Protein AF-A0A0N0H1S2-F1 (afdb_monomer_lite)

Foldseek 3Di:
DVVVVVVVVVVVVVVVVVVVVVVLVVLLVVLVVLLVVCVVPPDPDPVSVVVNVVSVVVCVVSVD

Radius of gyration: 18.66 Å; chains: 1; bounding box: 45×15×50 Å

Structure (mmCIF, N/CA/C/O backbone):
data_AF-A0A0N0H1S2-F1
#
_entry.id   AF-A0A0N0H1S2-F1
#
loop_
_atom_site.group_PDB
_atom_site.id
_atom_site.type_symbol
_atom_site.label_atom_id
_atom_site.label_alt_id
_atom_site.label_comp_id
_atom_site.label_asym_id
_atom_site.label_entity_id
_atom_site.label_seq_id
_atom_site.pdbx_PDB_ins_code
_atom_site.Cartn_x
_atom_site.Cartn_y
_atom_site.Cartn_z
_atom_site.occupancy
_atom_site.B_iso_or_equiv
_atom_site.auth_seq_id
_atom_site.auth_comp_id
_atom_site.auth_asym_id
_atom_site.auth_atom_id
_atom_site.pdbx_PDB_model_num
ATOM 1 N N . ILE A 1 1 ? 26.646 -2.463 -34.395 1.00 67.19 1 ILE A N 1
ATOM 2 C CA . ILE A 1 1 ? 25.352 -1.737 -34.331 1.00 67.19 1 ILE A CA 1
ATOM 3 C C . ILE A 1 1 ? 24.250 -2.628 -33.744 1.00 67.19 1 ILE A C 1
ATOM 5 O O . ILE A 1 1 ? 23.764 -2.298 -32.673 1.00 67.19 1 ILE A O 1
ATOM 9 N N . LEU A 1 2 ? 23.932 -3.790 -34.338 1.00 71.62 2 LEU A N 1
ATOM 10 C CA . LEU A 1 2 ? 22.926 -4.738 -33.805 1.00 71.62 2 LEU A CA 1
ATOM 11 C C . LEU A 1 2 ? 23.192 -5.208 -32.360 1.00 71.62 2 LEU A C 1
ATOM 13 O O . LEU A 1 2 ? 22.302 -5.137 -31.521 1.00 71.62 2 LEU A O 1
ATOM 17 N N . VAL A 1 3 ? 24.428 -5.617 -32.042 1.00 76.56 3 VAL A N 1
ATOM 18 C CA . VAL A 1 3 ? 24.812 -6.061 -30.682 1.00 76.56 3 VAL A CA 1
ATOM 19 C C . VAL A 1 3 ? 24.641 -4.943 -29.647 1.00 76.56 3 VAL A C 1
ATOM 21 O O . VAL A 1 3 ? 24.170 -5.178 -28.541 1.00 76.56 3 VAL A O 1
ATOM 24 N N . SER A 1 4 ? 24.972 -3.708 -30.025 1.00 74.81 4 SER A N 1
ATOM 25 C CA . SER A 1 4 ? 24.839 -2.523 -29.173 1.00 74.81 4 SER A CA 1
ATOM 26 C C . SER A 1 4 ? 23.369 -2.202 -28.873 1.00 74.81 4 SER A C 1
ATOM 28 O O . SER A 1 4 ? 23.034 -1.885 -27.736 1.00 74.81 4 SER A O 1
ATOM 30 N N . MET A 1 5 ? 22.484 -2.341 -29.867 1.00 74.81 5 MET A N 1
ATOM 31 C CA . MET A 1 5 ? 21.037 -2.149 -29.701 1.00 74.81 5 MET A CA 1
ATOM 32 C C . MET A 1 5 ? 20.412 -3.231 -28.811 1.00 74.81 5 MET A C 1
ATOM 34 O O . MET A 1 5 ? 19.626 -2.912 -27.922 1.00 74.81 5 MET A O 1
ATOM 38 N N . LEU A 1 6 ? 20.805 -4.496 -28.996 1.00 76.12 6 LEU A N 1
ATOM 39 C CA . LEU A 1 6 ? 20.372 -5.612 -28.146 1.00 76.12 6 LEU A CA 1
ATOM 40 C C . LEU A 1 6 ? 20.815 -5.424 -26.687 1.00 76.12 6 LEU A C 1
ATOM 42 O O . LEU A 1 6 ? 20.027 -5.656 -25.772 1.00 76.12 6 LEU A O 1
ATOM 46 N N . ALA A 1 7 ? 22.044 -4.949 -26.464 1.00 76.31 7 ALA A N 1
ATOM 47 C CA . ALA A 1 7 ? 22.554 -4.665 -25.125 1.00 76.31 7 ALA A CA 1
ATOM 48 C C . ALA A 1 7 ? 21.783 -3.528 -24.431 1.00 76.31 7 ALA A C 1
ATOM 50 O O . ALA A 1 7 ? 21.424 -3.659 -23.261 1.00 76.31 7 ALA A O 1
ATOM 51 N N . MET A 1 8 ? 21.476 -2.437 -25.145 1.00 75.25 8 MET A N 1
ATOM 52 C CA . MET A 1 8 ? 20.677 -1.331 -24.598 1.00 75.25 8 MET A CA 1
ATOM 53 C C . MET A 1 8 ? 19.243 -1.763 -24.271 1.00 75.25 8 MET A C 1
ATOM 55 O O . MET A 1 8 ? 18.739 -1.435 -23.198 1.00 75.25 8 MET A O 1
ATOM 59 N N . ALA A 1 9 ? 18.602 -2.539 -25.151 1.00 77.44 9 ALA A N 1
ATOM 60 C CA . ALA A 1 9 ? 17.259 -3.063 -24.908 1.00 77.44 9 ALA A CA 1
ATOM 61 C C . ALA A 1 9 ? 17.226 -4.010 -23.695 1.00 77.44 9 ALA A C 1
ATOM 63 O O . ALA A 1 9 ? 16.360 -3.876 -22.832 1.00 77.44 9 ALA A O 1
ATOM 64 N N . GLY A 1 10 ? 18.203 -4.916 -23.577 1.00 77.88 10 GLY A N 1
ATOM 65 C CA . GLY A 1 10 ? 18.318 -5.816 -22.427 1.00 77.88 10 GLY A CA 1
ATOM 66 C C . GLY A 1 10 ? 18.537 -5.070 -21.108 1.00 77.88 10 GLY A C 1
ATOM 67 O O . GLY A 1 10 ? 17.886 -5.374 -20.108 1.00 77.88 10 GLY A O 1
ATOM 68 N N . ALA A 1 11 ? 19.395 -4.046 -21.106 1.00 76.38 11 ALA A N 1
ATOM 69 C CA . ALA A 1 11 ? 19.613 -3.204 -19.932 1.00 76.38 11 ALA A CA 1
ATOM 70 C C . ALA A 1 11 ? 18.342 -2.442 -19.519 1.00 76.38 11 ALA A C 1
ATOM 72 O O . ALA A 1 11 ? 18.024 -2.393 -18.331 1.00 76.38 11 ALA A O 1
ATOM 73 N N . ALA A 1 12 ? 17.586 -1.903 -20.480 1.00 75.25 12 ALA A N 1
ATOM 74 C CA . ALA A 1 12 ? 16.329 -1.209 -20.206 1.00 75.25 12 ALA A CA 1
ATOM 75 C C . ALA A 1 12 ? 15.288 -2.131 -19.549 1.00 75.25 12 ALA A C 1
ATOM 77 O O . ALA A 1 12 ? 14.657 -1.738 -18.570 1.00 75.25 12 ALA A O 1
ATOM 78 N N . VAL A 1 13 ? 15.160 -3.375 -20.026 1.00 81.75 13 VAL A N 1
ATOM 79 C CA . VAL A 1 13 ? 14.250 -4.372 -19.436 1.00 81.75 13 VAL A CA 1
ATOM 80 C C . VAL A 1 13 ? 14.653 -4.716 -18.000 1.00 81.75 13 VAL A C 1
ATOM 82 O O . VAL A 1 13 ? 13.795 -4.762 -17.124 1.00 81.75 13 VAL A O 1
A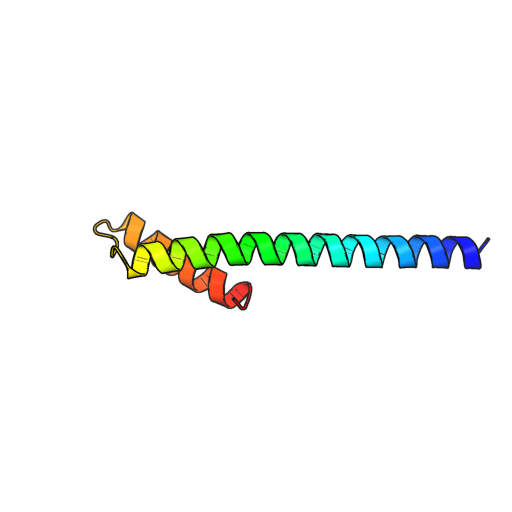TOM 85 N N . LEU A 1 14 ? 15.948 -4.899 -17.725 1.00 78.88 14 LEU A N 1
ATOM 86 C CA . LEU A 1 14 ? 16.435 -5.202 -16.372 1.00 78.88 14 LEU A CA 1
ATOM 87 C C . LEU A 1 14 ? 16.211 -4.047 -15.387 1.00 78.88 14 LEU A C 1
ATOM 89 O O . LEU A 1 14 ? 15.888 -4.279 -14.223 1.00 78.88 14 LEU A O 1
ATOM 93 N N . ILE A 1 15 ? 16.394 -2.805 -15.837 1.00 80.19 15 ILE A N 1
ATOM 94 C CA . ILE A 1 15 ? 16.132 -1.616 -15.017 1.00 80.19 15 ILE A CA 1
ATOM 95 C C . ILE A 1 15 ? 14.632 -1.493 -14.738 1.00 80.19 15 ILE A C 1
ATOM 97 O O . ILE A 1 15 ? 14.249 -1.257 -13.594 1.00 80.19 15 ILE A O 1
ATOM 101 N N . ALA A 1 16 ? 13.791 -1.701 -15.755 1.00 80.25 16 ALA A N 1
ATOM 102 C CA . ALA A 1 16 ? 12.342 -1.676 -15.602 1.00 80.25 16 ALA A CA 1
ATOM 103 C C . ALA A 1 16 ? 11.844 -2.776 -14.649 1.00 80.25 16 ALA A C 1
ATOM 105 O O . ALA A 1 16 ? 11.027 -2.485 -13.782 1.00 80.25 16 ALA A O 1
ATOM 106 N N . ASP A 1 17 ? 12.376 -4.000 -14.741 1.00 82.88 17 ASP A N 1
ATOM 107 C CA . ASP A 1 17 ? 12.045 -5.105 -13.828 1.00 82.88 17 ASP A CA 1
ATOM 108 C C . ASP A 1 17 ? 12.456 -4.790 -12.383 1.00 82.88 17 ASP A C 1
ATOM 110 O O . ASP A 1 17 ? 11.666 -4.976 -11.459 1.0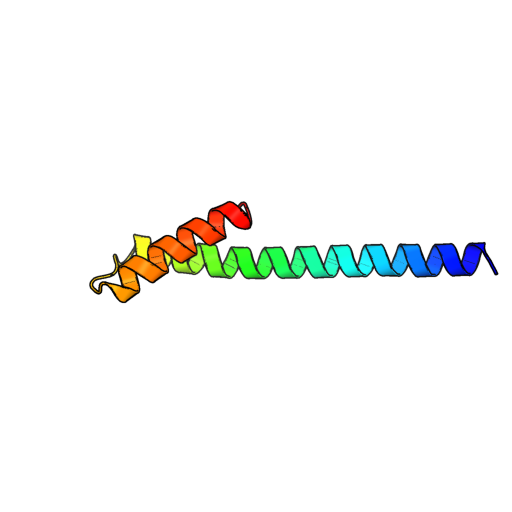0 82.88 17 ASP A O 1
ATOM 114 N N . ARG A 1 18 ? 13.656 -4.231 -12.164 1.00 84.94 18 ARG A N 1
ATOM 115 C CA . ARG A 1 18 ? 14.074 -3.794 -10.820 1.00 84.94 18 ARG A CA 1
ATOM 116 C C . ARG A 1 18 ? 13.166 -2.706 -10.260 1.00 84.94 18 ARG A C 1
ATOM 118 O O . ARG A 1 18 ? 12.718 -2.827 -9.124 1.00 84.94 18 ARG A O 1
ATOM 125 N N . ALA A 1 19 ? 12.875 -1.676 -11.051 1.00 83.88 19 ALA A N 1
ATOM 126 C CA . ALA A 1 19 ? 11.995 -0.590 -10.634 1.00 83.88 19 ALA A CA 1
ATOM 127 C C . ALA A 1 19 ? 10.570 -1.093 -10.341 1.00 83.88 19 ALA A C 1
ATOM 129 O O . ALA A 1 19 ? 9.954 -0.660 -9.367 1.00 83.88 19 ALA A O 1
ATOM 130 N N . ALA A 1 20 ? 10.068 -2.041 -11.138 1.00 83.31 20 ALA A N 1
ATOM 131 C CA . ALA A 1 20 ? 8.778 -2.682 -10.912 1.00 83.31 20 ALA A CA 1
ATOM 132 C C . ALA A 1 20 ? 8.759 -3.452 -9.585 1.00 83.31 20 ALA A C 1
ATOM 134 O O . ALA A 1 20 ? 7.860 -3.232 -8.777 1.00 83.31 20 ALA A O 1
ATOM 135 N N . ARG A 1 21 ? 9.784 -4.266 -9.304 1.00 86.44 21 ARG A N 1
ATOM 136 C CA . ARG A 1 21 ? 9.885 -5.025 -8.044 1.00 86.44 21 ARG A CA 1
ATOM 137 C C . ARG A 1 21 ? 10.030 -4.133 -6.818 1.00 86.44 21 ARG A C 1
ATOM 139 O O . ARG A 1 21 ? 9.419 -4.406 -5.791 1.00 86.44 21 ARG A O 1
ATOM 146 N N . GLU A 1 22 ? 10.822 -3.067 -6.900 1.00 89.44 22 GLU A N 1
ATOM 147 C CA . GLU A 1 22 ? 10.933 -2.099 -5.801 1.00 89.44 22 GLU A CA 1
ATOM 148 C C . GLU A 1 22 ? 9.600 -1.393 -5.534 1.00 89.44 22 GLU A C 1
ATOM 150 O O . GLU A 1 22 ? 9.224 -1.188 -4.379 1.00 89.44 22 GLU A O 1
ATOM 155 N N . SER A 1 23 ? 8.871 -1.037 -6.595 1.00 88.50 23 SER A N 1
ATOM 156 C CA . SER A 1 23 ? 7.534 -0.454 -6.483 1.00 88.50 23 SER A CA 1
ATOM 157 C C . S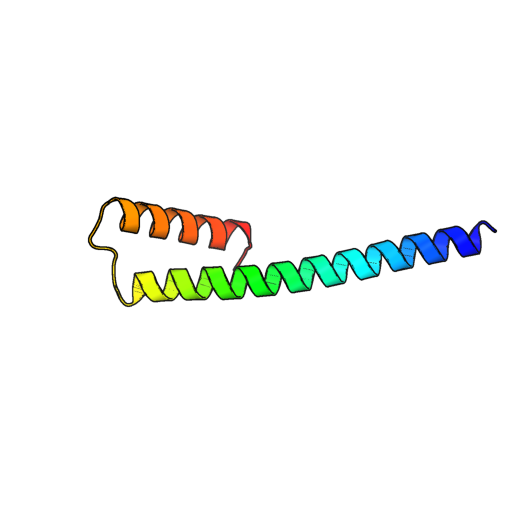ER A 1 23 ? 6.560 -1.437 -5.831 1.00 88.50 23 SER A C 1
ATOM 159 O O . SER A 1 23 ? 5.893 -1.084 -4.861 1.00 88.50 23 SER A O 1
ATOM 161 N N . GLU A 1 24 ? 6.539 -2.689 -6.291 1.00 90.12 24 GLU A N 1
ATOM 162 C CA . GLU A 1 24 ? 5.701 -3.762 -5.746 1.00 90.12 24 GLU A CA 1
ATOM 163 C C . GLU A 1 24 ? 5.966 -3.987 -4.251 1.00 90.12 24 GLU A C 1
ATOM 165 O O . GLU A 1 24 ? 5.030 -4.021 -3.453 1.00 90.12 24 GLU A O 1
ATOM 170 N N . GLN A 1 25 ? 7.236 -4.023 -3.834 1.00 92.06 25 GLN A N 1
ATOM 171 C CA . GLN A 1 25 ? 7.603 -4.148 -2.420 1.00 92.06 25 GLN A CA 1
ATOM 172 C C . GLN A 1 25 ? 7.090 -2.979 -1.571 1.00 92.06 25 GLN A C 1
ATOM 174 O O . GLN A 1 25 ? 6.593 -3.191 -0.462 1.00 92.06 25 GLN A O 1
ATOM 179 N N . ARG A 1 26 ? 7.185 -1.744 -2.079 1.00 93.38 26 ARG A N 1
ATOM 180 C CA . ARG A 1 26 ? 6.674 -0.557 -1.375 1.00 93.38 26 ARG A CA 1
ATOM 181 C C . ARG A 1 26 ? 5.154 -0.598 -1.247 1.00 93.38 26 ARG A C 1
ATOM 183 O O . ARG A 1 26 ? 4.638 -0.335 -0.161 1.00 93.38 26 ARG A O 1
ATOM 190 N N . TRP A 1 27 ? 4.451 -0.976 -2.315 1.00 92.75 27 TRP A N 1
ATOM 191 C CA . TRP A 1 27 ? 2.998 -1.146 -2.296 1.00 92.75 27 TRP A CA 1
ATOM 192 C C . TRP A 1 27 ? 2.567 -2.226 -1.312 1.00 92.75 27 TRP A C 1
ATOM 194 O O . TRP A 1 27 ? 1.716 -1.968 -0.463 1.00 92.75 27 TRP A O 1
ATOM 204 N N . CYS A 1 28 ? 3.208 -3.393 -1.341 1.00 95.62 28 CYS A N 1
ATOM 205 C CA . CYS A 1 28 ? 2.914 -4.462 -0.394 1.00 95.62 28 CYS A CA 1
ATOM 206 C C . CYS A 1 28 ? 3.179 -4.058 1.057 1.00 95.62 28 CYS A C 1
ATOM 208 O O . CYS A 1 28 ? 2.388 -4.402 1.939 1.00 95.62 28 CYS A O 1
ATOM 210 N N . GLY A 1 29 ? 4.243 -3.294 1.319 1.00 95.94 29 GLY A N 1
ATOM 211 C CA . GLY A 1 29 ? 4.510 -2.737 2.644 1.00 95.94 29 GLY A CA 1
ATOM 212 C C . GLY A 1 29 ? 3.372 -1.838 3.136 1.00 95.94 29 GLY A C 1
ATOM 213 O O . GLY A 1 29 ? 2.900 -2.000 4.266 1.00 95.94 29 GLY A O 1
ATOM 214 N N . LEU A 1 30 ? 2.885 -0.938 2.277 1.00 95.69 30 LEU A N 1
ATOM 215 C CA . LEU A 1 30 ? 1.767 -0.049 2.595 1.00 95.69 30 LEU A CA 1
ATOM 216 C C . LEU A 1 30 ? 0.467 -0.831 2.826 1.00 95.69 30 LEU A C 1
ATOM 218 O O . LEU A 1 30 ? -0.143 -0.697 3.885 1.00 95.69 30 LEU A O 1
ATOM 222 N N . ILE A 1 31 ? 0.078 -1.687 1.877 1.00 96.00 31 ILE A N 1
ATOM 223 C CA . ILE A 1 31 ? -1.158 -2.483 1.929 1.00 96.00 31 ILE A CA 1
ATOM 224 C C . ILE A 1 31 ? -1.175 -3.366 3.181 1.00 96.00 31 ILE A C 1
ATOM 226 O O . ILE A 1 31 ? -2.155 -3.372 3.922 1.00 96.00 31 ILE A O 1
ATOM 230 N N . THR A 1 32 ? -0.071 -4.059 3.476 1.00 95.69 32 THR A N 1
ATOM 231 C CA . THR A 1 32 ? 0.036 -4.917 4.667 1.00 95.69 32 THR A CA 1
ATOM 232 C C . THR A 1 32 ? -0.076 -4.113 5.959 1.00 95.69 32 THR A C 1
ATOM 234 O O . THR A 1 32 ? -0.661 -4.587 6.932 1.00 95.69 32 THR A O 1
ATOM 237 N N . THR A 1 33 ? 0.473 -2.897 5.982 1.00 96.31 33 THR A N 1
ATOM 238 C CA . THR A 1 33 ? 0.373 -2.004 7.143 1.00 96.31 33 THR A CA 1
ATOM 239 C C . THR A 1 33 ? -1.067 -1.547 7.358 1.00 96.31 33 THR A C 1
ATOM 241 O O . THR A 1 33 ? -1.547 -1.589 8.487 1.00 96.31 33 THR A O 1
ATOM 244 N N . MET A 1 34 ? -1.782 -1.177 6.293 1.00 95.50 34 MET A N 1
ATOM 245 C CA . MET A 1 34 ? -3.189 -0.781 6.398 1.00 95.50 34 MET A CA 1
ATOM 246 C C . MET A 1 34 ? -4.102 -1.956 6.770 1.00 95.50 34 MET A C 1
ATO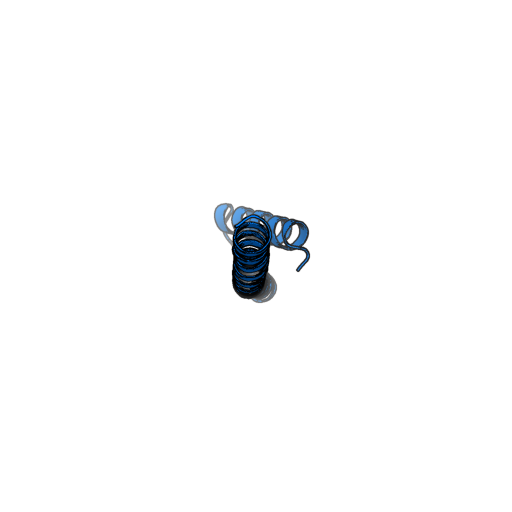M 248 O O . MET A 1 34 ? -4.969 -1.802 7.625 1.00 95.50 34 MET A O 1
ATOM 252 N N . ASP A 1 35 ? -3.879 -3.142 6.194 1.00 94.31 35 ASP A N 1
ATO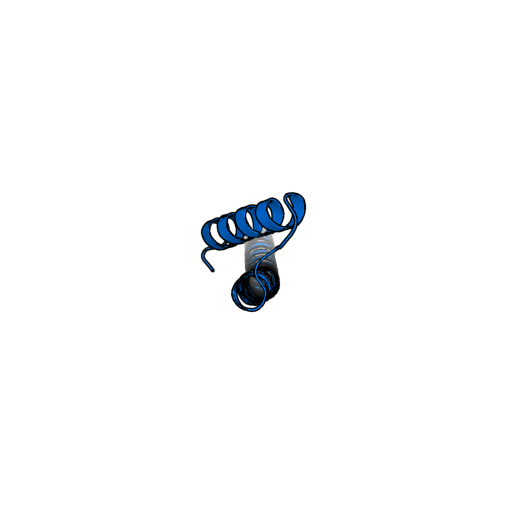M 253 C CA . ASP A 1 35 ? -4.604 -4.364 6.573 1.00 94.31 35 ASP A CA 1
ATOM 254 C C . ASP A 1 35 ? -4.380 -4.695 8.054 1.00 94.31 35 ASP A C 1
ATOM 256 O O . ASP A 1 35 ? -5.324 -5.016 8.772 1.00 94.31 35 ASP A O 1
ATOM 260 N N . ARG A 1 36 ? -3.140 -4.558 8.549 1.00 94.50 36 ARG A N 1
ATOM 261 C CA . ARG A 1 36 ? -2.842 -4.718 9.978 1.00 94.50 36 ARG A CA 1
ATOM 262 C C . ARG A 1 36 ? -3.593 -3.690 10.822 1.00 94.50 36 ARG A C 1
ATOM 264 O O . ARG A 1 36 ? -4.214 -4.089 11.800 1.00 94.50 36 ARG A O 1
ATOM 271 N N . ALA A 1 37 ? -3.579 -2.416 10.431 1.00 94.69 37 ALA A N 1
ATOM 272 C CA . ALA A 1 37 ? -4.279 -1.359 11.158 1.00 94.69 37 ALA A CA 1
ATOM 273 C C . ALA A 1 37 ? -5.776 -1.675 11.315 1.00 94.69 37 ALA A C 1
ATOM 275 O O . ALA A 1 37 ? -6.302 -1.581 12.417 1.00 94.69 37 ALA A O 1
ATOM 276 N N . TYR A 1 38 ? -6.441 -2.157 10.259 1.00 94.19 38 TYR A N 1
ATOM 277 C CA . TYR A 1 38 ? -7.854 -2.549 10.336 1.00 94.19 38 TYR A CA 1
ATOM 278 C C . TYR A 1 38 ? -8.123 -3.849 11.105 1.00 94.19 38 TYR A C 1
ATOM 280 O O . TYR A 1 38 ? -9.260 -4.088 11.516 1.00 94.19 38 TYR A O 1
ATOM 288 N N . ARG A 1 39 ? -7.114 -4.706 11.303 1.00 90.75 39 ARG A N 1
ATOM 289 C CA . ARG A 1 39 ? -7.220 -5.869 12.201 1.00 90.75 39 ARG A CA 1
ATOM 290 C C . ARG A 1 39 ? -7.064 -5.478 13.664 1.00 90.75 39 ARG A C 1
ATOM 292 O O . ARG A 1 39 ? -7.725 -6.073 14.509 1.00 90.75 39 ARG A O 1
ATOM 299 N N . GLU A 1 40 ? -6.172 -4.535 13.951 1.00 96.19 40 GLU A N 1
ATOM 300 C CA . GLU A 1 40 ? -5.937 -4.018 15.302 1.00 96.19 40 GLU A CA 1
ATOM 301 C C . GLU A 1 40 ? -7.101 -3.138 15.764 1.00 96.19 40 GLU A C 1
ATOM 303 O O . GLU A 1 40 ? -7.607 -3.318 16.870 1.00 96.19 40 GLU A O 1
ATOM 308 N N . GLU A 1 41 ? -7.576 -2.249 14.892 1.00 95.75 41 GLU A N 1
ATOM 309 C CA . GLU A 1 41 ? -8.723 -1.383 15.136 1.00 95.75 41 GLU A CA 1
ATOM 310 C C . GLU A 1 41 ? -9.776 -1.565 14.028 1.00 95.75 41 GLU A C 1
ATOM 312 O O . GLU A 1 41 ? -9.682 -0.971 12.946 1.00 95.75 41 GLU A O 1
ATOM 317 N N . PRO A 1 42 ? -10.797 -2.410 14.270 1.00 93.12 42 PRO A N 1
ATOM 318 C CA . PRO A 1 42 ? -11.843 -2.666 13.292 1.00 93.12 42 PRO A CA 1
ATOM 319 C C . PRO A 1 42 ? -12.596 -1.388 12.889 1.00 93.12 42 PRO A C 1
ATOM 321 O O . PRO A 1 42 ? -12.972 -0.585 13.747 1.00 93.12 42 PRO A O 1
ATOM 324 N N . PRO A 1 43 ? -12.896 -1.197 11.592 1.00 94.94 43 PRO A N 1
ATOM 325 C CA . PRO A 1 43 ? -13.535 0.023 11.123 1.00 94.94 43 PRO A CA 1
ATOM 326 C C . PRO A 1 43 ? -14.983 0.156 11.620 1.00 94.94 43 PRO A C 1
ATOM 328 O O . PRO A 1 43 ? -15.851 -0.675 11.331 1.00 94.94 43 PRO A O 1
ATOM 331 N N . ALA A 1 44 ? -15.268 1.266 12.303 1.00 94.75 44 ALA A N 1
ATOM 332 C CA . ALA A 1 44 ? -16.595 1.565 12.843 1.00 94.75 44 ALA A CA 1
ATOM 333 C C . ALA A 1 44 ? -17.591 2.075 11.782 1.00 94.75 44 ALA A C 1
ATOM 335 O O . ALA A 1 44 ? -18.797 1.835 11.888 1.00 94.75 44 ALA A O 1
ATOM 336 N N . THR A 1 45 ? -17.107 2.747 10.733 1.00 97.06 45 THR A N 1
ATOM 337 C CA . THR A 1 45 ? -17.945 3.363 9.690 1.00 97.06 45 THR A CA 1
ATOM 338 C C . THR A 1 45 ? -18.121 2.452 8.475 1.00 97.06 45 THR A C 1
ATOM 340 O O . THR A 1 45 ? -17.292 1.578 8.212 1.00 97.06 45 THR A O 1
ATOM 343 N N . ASP A 1 46 ? -19.185 2.669 7.696 1.00 97.75 46 ASP A N 1
ATOM 344 C CA . ASP A 1 46 ? -19.405 1.936 6.440 1.00 97.75 46 ASP A CA 1
ATOM 345 C C . ASP A 1 46 ? -18.263 2.143 5.444 1.00 97.75 46 ASP A C 1
ATOM 347 O O . ASP A 1 46 ? -17.770 1.177 4.860 1.00 97.75 46 ASP A O 1
ATOM 351 N N . LEU A 1 47 ? -17.791 3.386 5.316 1.00 96.81 47 LEU A N 1
ATOM 352 C CA . LEU A 1 47 ? -16.650 3.721 4.468 1.00 96.81 47 LEU A CA 1
ATOM 353 C C . LEU A 1 47 ? -15.382 2.987 4.921 1.00 96.81 47 LEU A C 1
ATOM 355 O O . LEU A 1 47 ? -14.677 2.422 4.093 1.00 96.81 47 LEU A O 1
ATOM 359 N N . GLY A 1 48 ? -15.114 2.931 6.229 1.00 96.12 48 GLY A N 1
ATOM 360 C CA . GLY A 1 48 ? -13.965 2.195 6.757 1.00 96.12 48 GLY A CA 1
ATOM 361 C C . GLY A 1 48 ? -14.054 0.694 6.472 1.00 96.12 48 GLY A C 1
ATOM 362 O O . GLY A 1 48 ? -13.059 0.081 6.095 1.00 96.12 48 GLY A O 1
ATOM 363 N N . ARG A 1 49 ? -15.249 0.097 6.590 1.00 97.25 49 ARG A N 1
ATOM 364 C CA . ARG A 1 49 ? -15.475 -1.312 6.226 1.00 97.25 49 ARG A CA 1
ATOM 365 C C . ARG A 1 49 ? -15.255 -1.560 4.740 1.00 97.25 49 ARG A C 1
ATOM 367 O O . ARG A 1 49 ? -14.797 -2.638 4.377 1.00 97.25 49 ARG A O 1
ATOM 374 N N . GLN A 1 50 ? -15.611 -0.598 3.894 1.00 97.56 50 GLN A N 1
ATOM 375 C CA . GLN A 1 50 ? -15.350 -0.680 2.465 1.00 97.56 50 GLN A CA 1
ATOM 376 C C . GLN A 1 50 ? -13.852 -0.610 2.175 1.00 97.56 50 GLN A C 1
ATOM 378 O O . GLN A 1 50 ? -13.333 -1.552 1.589 1.00 97.56 50 GLN A O 1
ATOM 383 N N . LEU A 1 51 ? -13.141 0.387 2.714 1.00 96.31 51 LEU A N 1
ATOM 384 C CA . LEU A 1 51 ? -11.684 0.482 2.572 1.00 96.31 51 LEU A CA 1
ATOM 385 C C . LEU A 1 51 ? -10.963 -0.781 3.056 1.00 96.31 51 LEU A C 1
ATOM 387 O O . LEU A 1 51 ? -10.047 -1.253 2.392 1.00 96.31 51 LEU A O 1
ATOM 391 N N . ALA A 1 52 ? -11.374 -1.351 4.191 1.00 96.31 52 ALA A N 1
ATOM 392 C CA . ALA A 1 52 ? -10.768 -2.576 4.704 1.00 96.31 52 ALA A CA 1
ATOM 393 C C . ALA A 1 52 ? -10.951 -3.769 3.748 1.00 96.31 52 ALA A C 1
ATOM 395 O O . ALA A 1 52 ? -10.038 -4.582 3.604 1.00 96.31 52 ALA A O 1
ATOM 396 N N . ARG A 1 53 ? -12.102 -3.871 3.063 1.00 96.38 53 ARG A N 1
ATOM 397 C CA . ARG A 1 53 ? -12.320 -4.894 2.026 1.00 96.38 53 ARG A CA 1
ATOM 398 C C . ARG A 1 53 ? -11.450 -4.641 0.801 1.00 96.38 53 ARG A C 1
ATOM 400 O O . ARG A 1 53 ? -10.787 -5.572 0.358 1.00 96.38 53 ARG A O 1
ATOM 407 N N . ASP A 1 54 ? -11.413 -3.404 0.320 1.00 96.50 54 ASP A N 1
ATOM 408 C CA . ASP A 1 54 ? -10.644 -3.027 -0.869 1.00 96.50 54 ASP A CA 1
ATOM 409 C C . ASP A 1 54 ? -9.137 -3.260 -0.636 1.00 96.50 54 ASP A C 1
ATOM 411 O O . ASP A 1 54 ? -8.435 -3.794 -1.490 1.00 96.50 54 ASP A O 1
ATOM 415 N N . ILE A 1 55 ? -8.632 -2.965 0.566 1.00 96.00 55 ILE A N 1
ATOM 416 C CA . ILE A 1 55 ? -7.244 -3.252 0.963 1.00 96.00 55 ILE A CA 1
ATOM 417 C C . ILE A 1 55 ? -6.975 -4.757 1.032 1.00 96.00 55 ILE A C 1
ATOM 419 O O . ILE A 1 55 ? -5.927 -5.217 0.576 1.00 96.00 55 ILE A O 1
ATOM 423 N N . ALA A 1 56 ? -7.908 -5.540 1.578 1.00 94.00 56 ALA A N 1
ATOM 424 C CA . ALA A 1 56 ? -7.779 -6.994 1.620 1.00 94.00 56 ALA A CA 1
ATOM 425 C C . ALA A 1 56 ? -7.818 -7.628 0.217 1.00 94.00 56 ALA A C 1
ATOM 427 O O . ALA A 1 56 ? -7.207 -8.678 0.006 1.00 94.00 56 ALA A O 1
ATOM 428 N N . GLU A 1 57 ? -8.519 -7.015 -0.736 1.00 95.31 57 GLU A N 1
ATOM 429 C CA . GLU A 1 57 ? -8.519 -7.408 -2.145 1.00 95.31 57 GLU A CA 1
ATOM 430 C C . GLU A 1 57 ? -7.193 -7.052 -2.823 1.00 95.31 57 GLU A C 1
ATOM 432 O O . GLU A 1 57 ? -6.531 -7.952 -3.341 1.00 95.31 57 GLU A O 1
ATOM 437 N N . LEU A 1 58 ? -6.733 -5.801 -2.699 1.00 93.81 58 LEU A N 1
ATOM 438 C CA . LEU A 1 58 ? -5.432 -5.357 -3.215 1.00 93.81 58 LEU A CA 1
ATOM 439 C C . LEU A 1 58 ? -4.289 -6.240 -2.711 1.00 93.81 58 LEU A C 1
ATOM 441 O O . LEU A 1 58 ? -3.395 -6.607 -3.466 1.00 93.81 58 LEU A O 1
ATOM 445 N N . ARG A 1 59 ? -4.335 -6.648 -1.442 1.00 93.06 59 ARG A N 1
ATOM 446 C CA . ARG A 1 59 ? -3.373 -7.586 -0.863 1.00 93.06 59 ARG A CA 1
ATOM 447 C C . ARG A 1 59 ? -3.275 -8.886 -1.680 1.00 93.06 59 ARG A C 1
ATOM 449 O O . ARG A 1 59 ? -2.180 -9.300 -2.050 1.00 93.06 59 ARG A O 1
ATOM 456 N N . ARG A 1 60 ? -4.417 -9.476 -2.051 1.00 93.44 60 ARG A N 1
ATOM 457 C CA . ARG A 1 60 ? -4.476 -10.697 -2.877 1.00 93.44 60 ARG A CA 1
ATOM 458 C C . ARG A 1 60 ? -3.986 -10.457 -4.301 1.00 93.44 60 ARG A C 1
ATOM 460 O O . ARG A 1 60 ? -3.299 -11.320 -4.844 1.00 93.44 60 ARG A O 1
ATOM 467 N N . GLU A 1 61 ? -4.329 -9.315 -4.896 1.00 92.00 61 GLU A N 1
ATOM 468 C CA . GLU A 1 61 ? -3.900 -8.954 -6.254 1.00 92.00 61 GLU A CA 1
ATOM 469 C C . GLU A 1 61 ? -2.381 -8.803 -6.347 1.00 92.00 61 GLU A C 1
ATOM 471 O O . GLU A 1 61 ? -1.752 -9.380 -7.234 1.00 92.00 61 GLU A O 1
ATOM 476 N N . PHE A 1 62 ? -1.787 -8.105 -5.379 1.00 88.12 62 PHE A N 1
ATOM 477 C CA . PHE A 1 62 ? -0.341 -7.925 -5.266 1.00 88.12 62 PHE A CA 1
ATOM 478 C C . PHE A 1 62 ? 0.382 -9.159 -4.700 1.00 88.12 62 PHE A C 1
ATOM 480 O O . PHE A 1 62 ? 1.608 -9.183 -4.656 1.00 88.12 62 PHE A O 1
ATOM 487 N N . ARG A 1 63 ? -0.355 -10.199 -4.281 1.00 89.44 63 ARG A N 1
ATOM 488 C CA . ARG A 1 63 ? 0.174 -11.433 -3.666 1.00 89.44 63 ARG A CA 1
ATOM 489 C C . ARG A 1 63 ? 1.090 -11.179 -2.464 1.00 89.44 63 ARG A C 1
ATOM 491 O O . ARG A 1 63 ? 2.035 -11.934 -2.222 1.00 89.44 63 ARG A O 1
ATOM 498 N N . CYS A 1 64 ? 0.752 -10.150 -1.695 1.00 85.81 64 CYS A N 1
ATOM 499 C CA . CYS A 1 64 ? 1.156 -10.000 -0.304 1.00 85.81 64 CYS A CA 1
ATOM 500 C C . CYS A 1 64 ? 0.01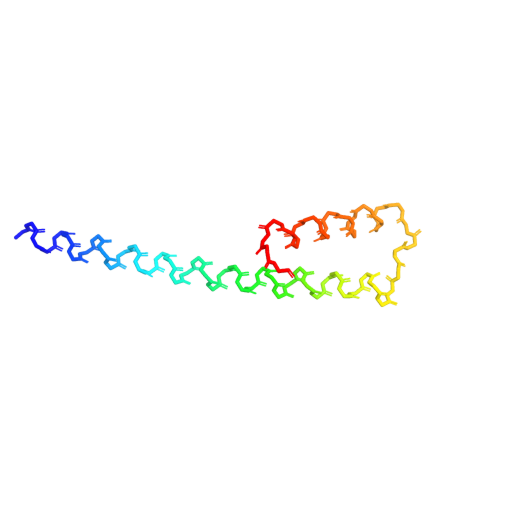9 -10.470 0.627 1.00 85.81 64 CYS A C 1
ATOM 502 O O . CYS A 1 64 ? 0.223 -10.462 1.860 1.00 85.81 64 CYS A O 1
#

Secondary structure (DSSP, 8-state):
-HHHHHHHHHHHHHHHHHHHHHHHHHHHHHHHHHHHHHHHS---SHHHHHHHHHHHHHHHHTT-

pLDDT: mean 88.93, std 8.26, range [67.19, 97.75]

Organism: NCBI:txid66876

Sequence (64 aa):
ILVSMLAMAGAAVLIADRAARESEQRWCGLITTMDRAYREEPPATDLGRQLARDIAELRREFRC